Protein AF-A0A916FV50-F1 (afdb_monomer_lite)

pLDDT: mean 88.22, std 13.17, range [46.5, 97.38]

Secondary structure (DSSP, 8-state):
--GGGGGGHHHHHHTT---SHHHHHHHHHHHHHHHT-TT--HHHHHHHHHHHTTSHHHHHHHHHHHHHHHHHHHHHHHTT-

Structure (mmCIF, N/CA/C/O backbone):
data_AF-A0A916FV50-F1
#
_entry.id   AF-A0A916FV50-F1
#
loop_
_atom_site.group_PDB
_atom_site.id
_atom_site.type_symbol
_atom_site.label_atom_id
_atom_site.label_alt_id
_atom_site.label_comp_id
_atom_site.label_asym_id
_atom_site.label_entity_id
_atom_site.label_seq_id
_atom_site.pdbx_PDB_ins_code
_atom_site.Cartn_x
_atom_site.Cartn_y
_atom_site.Cartn_z
_atom_site.occupancy
_atom_site.B_iso_or_equiv
_atom_site.auth_seq_id
_atom_site.auth_comp_id
_atom_site.auth_asym_id
_atom_site.auth_atom_id
_atom_site.pdbx_PDB_model_num
ATOM 1 N N . MET A 1 1 ? 12.334 8.687 1.074 1.00 53.16 1 MET A N 1
ATOM 2 C CA . MET A 1 1 ? 11.580 7.418 1.127 1.00 53.16 1 MET A CA 1
ATOM 3 C C . MET A 1 1 ? 10.434 7.688 2.075 1.00 53.16 1 MET A C 1
ATOM 5 O O . MET A 1 1 ? 10.713 8.237 3.133 1.00 53.16 1 MET A O 1
ATOM 9 N N . PRO A 1 2 ? 9.195 7.394 1.686 1.00 63.41 2 PRO A N 1
ATOM 10 C CA . PRO A 1 2 ? 8.044 7.549 2.562 1.00 63.41 2 PRO A CA 1
ATOM 11 C C . PRO A 1 2 ? 8.230 6.622 3.763 1.00 63.41 2 PRO A C 1
ATOM 13 O O . PRO A 1 2 ? 8.298 5.398 3.618 1.00 63.41 2 PRO A O 1
ATOM 16 N N . PHE A 1 3 ? 8.418 7.224 4.936 1.00 73.62 3 PHE A N 1
ATOM 17 C CA . PHE A 1 3 ? 8.873 6.534 6.146 1.00 73.62 3 PHE A CA 1
ATOM 18 C C . PHE A 1 3 ? 7.912 5.427 6.588 1.00 73.62 3 PHE A C 1
ATOM 20 O O . PHE A 1 3 ? 8.344 4.406 7.115 1.00 73.62 3 PHE A O 1
ATOM 27 N N . TYR A 1 4 ? 6.618 5.592 6.311 1.00 82.94 4 TYR A N 1
ATOM 28 C CA . TYR A 1 4 ? 5.579 4.669 6.755 1.00 82.94 4 TYR A CA 1
ATOM 29 C C . TYR A 1 4 ? 5.597 3.316 6.034 1.00 82.94 4 TYR A C 1
ATOM 31 O O . TYR A 1 4 ? 5.052 2.346 6.552 1.00 82.94 4 TYR A O 1
ATOM 39 N N . THR A 1 5 ? 6.250 3.213 4.870 1.00 86.38 5 THR A N 1
ATOM 40 C CA . THR A 1 5 ? 6.320 1.943 4.125 1.00 86.38 5 THR A CA 1
ATOM 41 C C . THR A 1 5 ? 7.064 0.844 4.885 1.00 86.38 5 THR A C 1
ATOM 43 O O . THR A 1 5 ? 6.865 -0.324 4.579 1.00 86.38 5 THR A O 1
ATOM 46 N N . VAL A 1 6 ? 7.881 1.191 5.887 1.00 87.31 6 VAL A N 1
ATOM 47 C CA . VAL A 1 6 ? 8.545 0.232 6.793 1.00 87.31 6 VAL A CA 1
ATOM 48 C C . VAL A 1 6 ? 7.544 -0.471 7.714 1.00 87.31 6 VAL A C 1
ATOM 50 O O . VAL A 1 6 ? 7.706 -1.642 8.032 1.00 87.31 6 VAL A O 1
ATOM 53 N N . ASN A 1 7 ? 6.449 0.198 8.081 1.00 90.31 7 ASN A N 1
ATOM 54 C CA . ASN A 1 7 ? 5.391 -0.411 8.893 1.00 90.31 7 ASN A CA 1
ATOM 55 C C . ASN A 1 7 ? 4.589 -1.471 8.121 1.00 90.31 7 ASN A C 1
ATOM 57 O O . ASN A 1 7 ? 3.777 -2.178 8.709 1.00 90.31 7 ASN A O 1
ATOM 61 N N . LEU A 1 8 ? 4.795 -1.564 6.804 1.00 92.94 8 LEU A N 1
ATOM 62 C CA . LEU A 1 8 ? 4.116 -2.511 5.928 1.00 92.94 8 LEU A CA 1
ATOM 63 C C . LEU A 1 8 ? 4.957 -3.757 5.655 1.00 92.94 8 LEU A C 1
ATOM 65 O O . LEU A 1 8 ? 4.494 -4.609 4.910 1.00 92.94 8 LEU A O 1
ATOM 69 N N . ASP A 1 9 ? 6.148 -3.895 6.243 1.00 93.94 9 ASP A N 1
ATOM 70 C CA . ASP A 1 9 ? 7.044 -5.034 6.002 1.00 93.94 9 ASP A CA 1
ATOM 71 C C . ASP A 1 9 ? 6.347 -6.402 6.113 1.00 93.94 9 ASP A C 1
ATOM 73 O O . ASP A 1 9 ? 6.509 -7.191 5.183 1.00 93.94 9 ASP A O 1
ATOM 77 N N . PRO A 1 10 ? 5.481 -6.667 7.116 1.00 94.62 10 PRO A N 1
ATOM 78 C CA . PRO A 1 10 ? 4.726 -7.922 7.171 1.00 94.62 10 PRO A CA 1
ATOM 79 C C . PRO A 1 10 ? 3.799 -8.131 5.965 1.00 94.62 10 PRO A C 1
ATOM 81 O O . PRO A 1 10 ? 3.697 -9.234 5.440 1.00 94.62 10 PRO A O 1
ATOM 84 N N . ILE A 1 11 ? 3.142 -7.065 5.494 1.00 94.75 11 ILE A N 1
ATOM 85 C CA . ILE A 1 11 ? 2.271 -7.109 4.311 1.00 94.75 11 ILE A CA 1
ATOM 86 C C . ILE A 1 11 ? 3.110 -7.299 3.044 1.00 94.75 11 ILE A C 1
ATOM 88 O O . ILE A 1 11 ? 2.714 -8.034 2.148 1.00 94.75 11 ILE A O 1
ATOM 92 N N . LEU A 1 12 ? 4.266 -6.639 2.940 1.00 94.69 12 LEU A N 1
ATOM 93 C CA . LEU A 1 12 ? 5.144 -6.778 1.779 1.00 94.69 12 LEU A CA 1
ATOM 94 C C . LEU A 1 12 ? 5.730 -8.188 1.689 1.00 94.69 12 LEU A C 1
ATOM 96 O O . LEU A 1 12 ? 5.784 -8.737 0.594 1.00 94.69 12 LEU A O 1
ATOM 100 N N . GLU A 1 13 ? 6.114 -8.774 2.822 1.00 96.19 13 GLU A N 1
ATOM 101 C CA . GLU A 1 13 ? 6.560 -10.163 2.913 1.00 96.19 13 GLU A CA 1
ATOM 102 C C . GLU A 1 13 ? 5.446 -11.136 2.508 1.00 96.19 13 GLU A C 1
ATOM 104 O O . GLU A 1 13 ? 5.670 -11.985 1.651 1.00 96.19 13 GLU A O 1
ATOM 109 N N . GLU A 1 14 ? 4.227 -10.960 3.030 1.00 96.31 14 GLU A N 1
ATOM 110 C CA . GLU A 1 14 ? 3.056 -11.772 2.660 1.00 96.31 14 GLU A CA 1
ATOM 111 C C . GLU A 1 14 ? 2.745 -11.720 1.153 1.00 96.31 14 GLU A C 1
ATOM 113 O O . GLU A 1 14 ? 2.265 -12.694 0.574 1.00 96.31 14 GLU A O 1
ATOM 118 N N . LEU A 1 15 ? 3.016 -10.584 0.507 1.00 95.19 15 LEU A N 1
ATOM 119 C CA . LEU A 1 15 ? 2.733 -10.349 -0.909 1.00 95.19 15 LEU A CA 1
ATOM 120 C C . LEU A 1 15 ? 3.914 -10.648 -1.849 1.00 95.19 15 LEU A C 1
ATOM 122 O O . LEU A 1 15 ? 3.814 -10.343 -3.042 1.00 95.19 15 LEU A O 1
ATOM 126 N N . ASP A 1 16 ? 5.019 -11.206 -1.343 1.00 94.75 16 ASP A N 1
ATOM 127 C CA . ASP A 1 16 ? 6.271 -11.425 -2.085 1.00 94.75 16 ASP A CA 1
ATOM 128 C C . ASP A 1 16 ? 6.831 -10.137 -2.738 1.00 94.75 16 ASP A C 1
ATOM 130 O O . ASP A 1 16 ? 7.435 -10.146 -3.818 1.00 94.75 16 ASP A O 1
ATOM 134 N N . ILE A 1 17 ? 6.631 -8.984 -2.091 1.00 93.38 17 ILE A N 1
ATO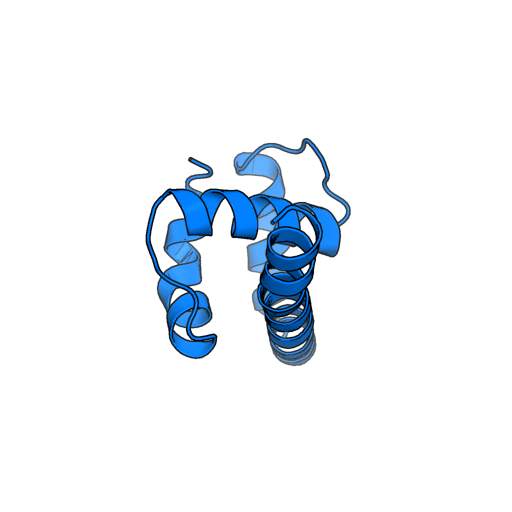M 135 C CA . ILE A 1 17 ? 7.148 -7.688 -2.538 1.00 93.38 17 ILE A CA 1
ATOM 136 C C . ILE A 1 17 ? 8.522 -7.445 -1.888 1.00 93.38 17 ILE A C 1
ATOM 138 O O . ILE A 1 17 ? 8.626 -7.367 -0.664 1.00 93.38 17 ILE A O 1
ATOM 142 N N . PRO A 1 18 ? 9.605 -7.247 -2.668 1.00 92.75 18 PRO A N 1
ATOM 143 C CA . PRO A 1 18 ? 10.933 -6.998 -2.124 1.00 92.75 18 PRO A CA 1
ATOM 144 C C . PRO A 1 18 ? 10.975 -5.752 -1.232 1.00 92.75 18 PRO A C 1
ATOM 146 O O . PRO A 1 18 ? 10.573 -4.667 -1.641 1.00 92.75 18 PRO A O 1
ATOM 149 N N . MET A 1 19 ? 11.589 -5.856 -0.056 1.00 92.12 19 MET A N 1
ATOM 150 C CA . MET A 1 19 ? 11.724 -4.755 0.914 1.00 92.12 19 MET A CA 1
ATOM 151 C C . MET A 1 19 ? 12.846 -3.748 0.576 1.00 92.12 19 MET A C 1
ATOM 153 O O . MET A 1 19 ? 13.394 -3.073 1.452 1.00 92.12 19 MET A O 1
ATOM 157 N N . ILE A 1 20 ? 13.206 -3.624 -0.705 1.00 90.56 20 ILE A N 1
ATOM 158 C CA . ILE A 1 20 ? 14.258 -2.719 -1.192 1.00 90.56 20 ILE A CA 1
ATOM 159 C C . ILE A 1 20 ? 13.717 -1.315 -1.479 1.00 90.56 20 ILE A C 1
ATOM 161 O O . ILE A 1 20 ? 12.529 -1.106 -1.722 1.00 90.56 20 ILE A O 1
ATOM 165 N N . LYS A 1 21 ? 14.614 -0.325 -1.525 1.00 88.50 21 LYS A N 1
ATOM 166 C CA . LYS A 1 21 ? 14.242 1.089 -1.693 1.00 88.50 21 LYS A CA 1
ATOM 167 C C . LYS A 1 21 ? 13.381 1.375 -2.928 1.00 88.50 21 LYS A C 1
ATOM 169 O O . LYS A 1 21 ? 12.439 2.151 -2.824 1.00 88.50 21 LYS A O 1
ATOM 174 N N . SER A 1 22 ? 13.702 0.785 -4.078 1.00 88.94 22 SER A N 1
ATOM 175 C CA . SER A 1 22 ? 12.951 0.999 -5.323 1.00 88.94 22 SER A CA 1
ATOM 176 C C . SER A 1 22 ? 11.526 0.452 -5.244 1.00 88.94 22 SER A C 1
ATOM 178 O O . SER A 1 22 ? 10.591 1.130 -5.652 1.00 88.94 22 SER A O 1
ATOM 180 N N . ALA A 1 23 ? 11.354 -0.734 -4.659 1.00 91.19 23 ALA A N 1
ATOM 181 C CA . ALA A 1 23 ? 10.048 -1.340 -4.439 1.00 91.19 23 ALA A CA 1
ATOM 182 C C . ALA A 1 23 ? 9.181 -0.493 -3.500 1.00 91.19 23 ALA A C 1
ATOM 184 O O . ALA A 1 23 ? 8.024 -0.237 -3.807 1.00 91.19 23 ALA A O 1
ATOM 185 N N . ARG A 1 24 ? 9.760 0.024 -2.409 1.00 91.38 24 ARG A N 1
ATOM 186 C CA . ARG A 1 24 ? 9.048 0.887 -1.453 1.00 91.38 24 ARG A CA 1
ATOM 187 C C . ARG A 1 24 ? 8.532 2.189 -2.076 1.00 91.38 24 ARG A C 1
ATOM 189 O O . ARG A 1 24 ? 7.473 2.660 -1.684 1.00 91.38 24 ARG A O 1
ATOM 196 N N . ILE A 1 25 ? 9.252 2.758 -3.047 1.00 91.12 25 ILE A N 1
ATOM 197 C CA . ILE A 1 25 ? 8.801 3.950 -3.789 1.00 91.12 25 ILE A CA 1
ATOM 198 C C . ILE A 1 25 ? 7.582 3.621 -4.663 1.00 91.12 25 ILE A C 1
ATOM 200 O O . ILE A 1 25 ? 6.613 4.372 -4.674 1.00 91.12 25 ILE A O 1
ATOM 204 N N . GLU A 1 26 ? 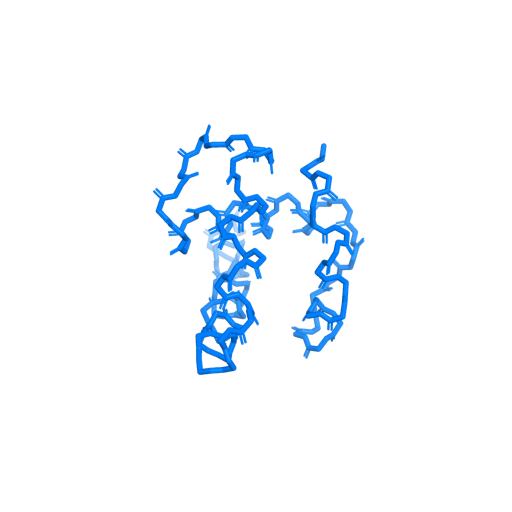7.610 2.490 -5.372 1.00 92.12 26 GLU A N 1
ATOM 205 C CA . GLU A 1 26 ? 6.464 2.033 -6.174 1.00 92.12 26 GLU A CA 1
ATOM 206 C C . GLU A 1 26 ? 5.253 1.704 -5.290 1.00 92.12 26 GLU A C 1
ATOM 208 O O . GLU A 1 26 ? 4.135 2.100 -5.602 1.00 92.12 26 GLU A O 1
ATOM 213 N N . VAL A 1 27 ? 5.481 1.026 -4.161 1.00 93.94 27 VAL A N 1
ATOM 214 C CA . VAL A 1 27 ? 4.442 0.693 -3.178 1.00 93.94 27 VAL A CA 1
ATOM 215 C C . VAL A 1 27 ? 3.768 1.950 -2.639 1.00 93.94 27 VAL A C 1
ATOM 217 O O . VAL A 1 27 ? 2.545 2.006 -2.632 1.00 93.94 27 VAL A O 1
ATOM 220 N N . ASP A 1 28 ? 4.528 2.967 -2.232 1.00 94.25 28 ASP A N 1
ATOM 221 C CA . ASP A 1 28 ? 3.958 4.239 -1.769 1.00 94.25 28 ASP A CA 1
ATOM 222 C C . ASP A 1 28 ? 3.066 4.893 -2.821 1.00 94.25 28 ASP A C 1
ATOM 224 O O . ASP A 1 28 ? 1.937 5.277 -2.520 1.00 94.25 28 ASP A O 1
ATOM 228 N N . ARG A 1 29 ? 3.519 4.933 -4.076 1.00 93.12 29 ARG A N 1
ATOM 229 C CA . ARG A 1 29 ? 2.690 5.427 -5.175 1.00 93.12 29 ARG A CA 1
ATOM 230 C C . ARG A 1 29 ? 1.390 4.627 -5.299 1.00 93.12 29 ARG A C 1
ATOM 232 O O . ARG A 1 29 ? 0.321 5.213 -5.441 1.00 93.12 29 ARG A O 1
ATOM 239 N N . TYR A 1 30 ? 1.454 3.2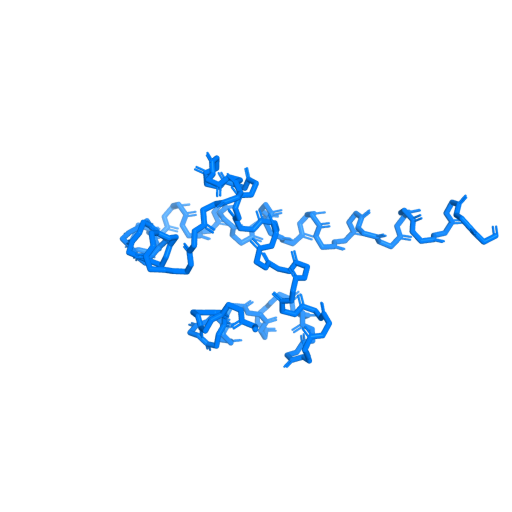98 -5.240 1.00 95.12 30 TYR A N 1
ATOM 240 C CA . TYR A 1 30 ? 0.262 2.450 -5.334 1.00 95.12 30 TYR A CA 1
ATOM 241 C C . TYR A 1 30 ? -0.686 2.649 -4.154 1.00 95.12 30 TYR A C 1
ATOM 243 O O . TYR A 1 30 ? -1.897 2.656 -4.354 1.00 95.12 30 TYR A O 1
ATOM 251 N N . ILE A 1 31 ? -0.153 2.857 -2.952 1.00 95.38 31 ILE A N 1
ATOM 252 C CA . ILE A 1 31 ? -0.936 3.172 -1.757 1.00 95.38 31 ILE A CA 1
ATOM 253 C C . ILE A 1 31 ? -1.671 4.496 -1.936 1.00 95.38 31 ILE A C 1
ATOM 255 O O . ILE A 1 31 ? -2.879 4.546 -1.721 1.00 95.38 31 ILE A O 1
ATOM 259 N N . GLN A 1 32 ? -0.977 5.542 -2.387 1.00 94.38 32 GLN A N 1
ATOM 260 C CA . GLN A 1 32 ? -1.598 6.836 -2.664 1.00 94.38 32 GLN A CA 1
ATOM 261 C C . GLN A 1 32 ? -2.685 6.730 -3.743 1.00 94.38 32 GLN A C 1
ATOM 263 O O . GLN A 1 32 ? -3.747 7.331 -3.605 1.00 94.38 32 GLN A O 1
ATOM 268 N N . GLU A 1 33 ? -2.467 5.924 -4.786 1.00 95.00 33 GLU A N 1
ATOM 269 C CA . GLU A 1 33 ? -3.484 5.646 -5.808 1.00 95.00 33 GLU A CA 1
ATOM 270 C C . GLU A 1 33 ? -4.711 4.911 -5.232 1.00 95.00 33 GLU A C 1
ATOM 272 O O . GLU A 1 33 ? -5.835 5.254 -5.587 1.00 95.00 33 GLU A O 1
ATOM 277 N N . ILE A 1 34 ? -4.520 3.919 -4.350 1.00 95.25 34 ILE A N 1
ATOM 278 C CA . ILE A 1 34 ? -5.616 3.159 -3.711 1.00 95.25 34 ILE A CA 1
ATOM 279 C C . ILE A 1 34 ? -6.413 4.044 -2.745 1.00 95.25 34 ILE A C 1
ATOM 281 O O . ILE A 1 34 ? -7.639 3.962 -2.687 1.00 95.25 34 ILE A O 1
ATOM 285 N N . LEU A 1 35 ? -5.725 4.896 -1.985 1.00 94.06 35 LEU A N 1
ATOM 286 C CA . LEU A 1 35 ? -6.343 5.793 -1.010 1.00 94.06 35 LEU A CA 1
ATOM 287 C C . LEU A 1 35 ? -6.930 7.063 -1.640 1.00 94.06 35 LEU A C 1
ATOM 289 O O . LEU A 1 35 ? -7.665 7.782 -0.968 1.00 94.06 35 LEU A O 1
ATOM 293 N N . GLY A 1 36 ? -6.622 7.348 -2.910 1.00 94.00 36 GLY A N 1
ATOM 294 C CA . GLY A 1 36 ? -7.010 8.598 -3.565 1.00 94.00 36 GLY A CA 1
ATOM 295 C C . GLY A 1 36 ? -6.261 9.821 -3.025 1.00 94.00 36 GLY A C 1
ATOM 296 O O . GLY A 1 36 ? -6.775 10.932 -3.087 1.00 94.00 36 GLY A O 1
ATOM 297 N N . THR A 1 37 ? -5.056 9.624 -2.490 1.00 93.12 37 THR A N 1
ATOM 298 C CA . THR A 1 37 ? -4.214 10.652 -1.856 1.00 93.12 37 THR A CA 1
ATOM 299 C C . THR A 1 37 ? -2.949 10.910 -2.675 1.00 93.12 37 THR A C 1
ATOM 301 O O . THR A 1 37 ? -1.846 10.945 -2.134 1.00 93.12 37 THR A O 1
ATOM 304 N N . ILE A 1 38 ? -3.095 11.014 -3.998 1.00 90.12 38 ILE A N 1
ATOM 305 C CA . ILE A 1 38 ? -1.984 11.308 -4.915 1.00 90.12 38 ILE A CA 1
ATOM 306 C C . ILE A 1 38 ? -1.340 12.643 -4.514 1.00 90.12 38 ILE A C 1
ATOM 308 O O . ILE A 1 38 ? -2.052 13.608 -4.243 1.00 90.12 38 ILE A O 1
ATOM 312 N N . ASP A 1 39 ? -0.007 12.672 -4.465 1.00 87.44 39 ASP A N 1
ATOM 313 C CA . ASP A 1 39 ? 0.827 13.815 -4.059 1.00 87.44 39 ASP A CA 1
ATOM 314 C C . ASP A 1 39 ? 0.721 14.206 -2.572 1.00 87.44 39 ASP A C 1
ATOM 316 O O . ASP A 1 39 ? 1.310 15.203 -2.148 1.00 87.44 39 ASP A O 1
ATOM 320 N N . ALA A 1 40 ? 0.019 13.414 -1.753 1.00 88.62 40 ALA A N 1
ATOM 321 C CA . ALA A 1 40 ? 0.005 13.605 -0.308 1.00 88.62 40 ALA A CA 1
ATOM 322 C C . ALA A 1 40 ? 1.322 13.141 0.333 1.00 88.62 40 ALA A C 1
ATOM 324 O O . ALA A 1 40 ? 1.976 12.196 -0.115 1.00 88.62 40 ALA A O 1
ATOM 325 N N . ASP A 1 41 ? 1.701 13.799 1.426 1.00 89.06 41 ASP A N 1
ATOM 326 C CA . ASP A 1 41 ? 2.880 13.421 2.192 1.00 89.06 41 ASP A CA 1
ATOM 327 C C . ASP A 1 41 ? 2.642 12.191 3.086 1.00 89.06 41 ASP A C 1
ATOM 329 O O . ASP A 1 41 ? 1.526 11.732 3.331 1.00 89.06 41 ASP A O 1
ATOM 333 N N . SER A 1 42 ? 3.738 11.643 3.611 1.00 86.94 42 SER A N 1
ATOM 334 C CA . SER A 1 42 ? 3.698 10.482 4.506 1.00 86.94 42 SER A CA 1
ATOM 335 C C . SER A 1 42 ? 2.926 10.732 5.804 1.00 86.94 42 SER A C 1
ATOM 337 O O . SER A 1 42 ? 2.365 9.786 6.355 1.00 86.94 42 SER A O 1
ATOM 339 N N . GLU A 1 43 ? 2.913 11.973 6.296 1.00 88.25 43 GLU A N 1
ATOM 340 C CA . GLU A 1 43 ? 2.230 12.354 7.538 1.00 88.25 43 GLU A CA 1
ATOM 341 C C . GLU A 1 43 ? 0.707 12.367 7.362 1.00 88.25 43 GLU A C 1
ATOM 343 O O . GLU A 1 43 ? -0.023 12.074 8.305 1.00 88.25 43 GLU A O 1
ATOM 348 N N . THR A 1 44 ? 0.236 12.607 6.139 1.00 90.25 44 THR A N 1
ATOM 349 C CA . THR A 1 44 ? -1.173 12.529 5.748 1.00 90.25 44 THR A CA 1
ATOM 350 C C . THR A 1 44 ? -1.585 11.099 5.403 1.00 90.25 44 THR A C 1
ATOM 352 O O . THR A 1 44 ? -2.649 10.634 5.811 1.00 90.25 44 THR A O 1
ATOM 355 N N . VAL A 1 45 ? -0.745 10.374 4.658 1.00 92.50 45 VAL A N 1
ATOM 356 C CA . VAL A 1 45 ? -1.081 9.034 4.150 1.00 92.50 45 VAL A CA 1
ATOM 357 C C . VAL A 1 45 ? -1.105 7.989 5.266 1.00 92.50 45 VAL A C 1
ATOM 359 O O . VAL A 1 45 ? -2.007 7.149 5.301 1.00 92.50 45 VAL A O 1
ATOM 362 N N . TRP A 1 46 ? -0.138 8.022 6.189 1.00 93.19 46 TRP A N 1
ATOM 363 C CA . TRP A 1 46 ? -0.002 6.971 7.198 1.00 93.19 46 TRP A CA 1
ATOM 364 C C . TRP A 1 46 ? -1.198 6.855 8.151 1.00 93.19 46 TRP A C 1
ATOM 366 O O . TRP A 1 46 ? -1.686 5.736 8.300 1.00 93.19 46 TRP A O 1
ATOM 376 N N . PRO A 1 47 ? -1.717 7.935 8.768 1.00 94.00 47 PRO A N 1
ATOM 377 C CA . PRO A 1 47 ? -2.873 7.829 9.657 1.00 94.00 47 PRO A CA 1
ATOM 378 C C . PRO A 1 47 ? -4.100 7.231 8.960 1.00 94.00 47 PRO A C 1
ATOM 380 O O . PRO A 1 47 ? -4.742 6.344 9.518 1.00 94.00 47 PRO A O 1
ATOM 383 N N . LEU A 1 48 ? -4.36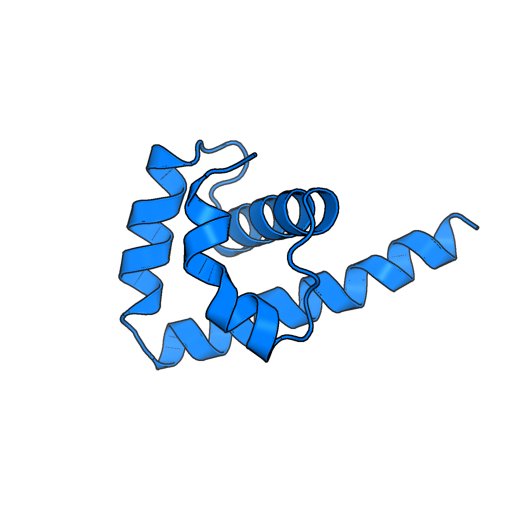9 7.654 7.718 1.00 94.25 48 LEU A N 1
ATOM 384 C CA . LEU A 1 48 ? -5.487 7.155 6.912 1.00 94.25 48 LEU A CA 1
ATOM 385 C C . LEU A 1 48 ? -5.334 5.668 6.581 1.00 94.25 48 LEU A C 1
ATOM 387 O O . LEU A 1 48 ? -6.284 4.897 6.717 1.00 94.25 48 LEU A O 1
ATOM 391 N N . LEU A 1 49 ? -4.137 5.259 6.149 1.00 95.00 49 LEU A N 1
ATOM 392 C CA . LEU A 1 49 ? -3.848 3.859 5.858 1.00 95.00 49 LEU A CA 1
ATOM 393 C C . LEU A 1 49 ? -3.957 3.005 7.123 1.00 95.00 49 LEU A C 1
ATOM 395 O O . LEU A 1 49 ? -4.616 1.971 7.114 1.00 95.00 49 LEU A O 1
ATOM 399 N N . HIS A 1 50 ? -3.318 3.441 8.207 1.00 94.50 50 HIS A N 1
ATOM 400 C CA . HIS A 1 50 ? -3.264 2.715 9.469 1.00 94.50 50 HIS A CA 1
ATOM 401 C C . HIS A 1 50 ? -4.655 2.493 10.070 1.00 94.50 50 HIS A C 1
ATOM 403 O O . HIS A 1 50 ? -4.936 1.394 10.544 1.00 94.50 50 HIS A O 1
ATOM 409 N N . GLU A 1 51 ? -5.523 3.510 10.031 1.00 95.56 51 GLU A N 1
ATOM 410 C CA . GLU A 1 51 ? -6.917 3.404 10.473 1.00 95.56 51 GLU A CA 1
ATOM 411 C C . GLU A 1 51 ? -7.688 2.376 9.638 1.00 95.56 51 GLU A C 1
ATOM 413 O O . GLU A 1 51 ? -8.319 1.476 10.187 1.00 95.56 51 GLU A O 1
ATOM 418 N N . LYS A 1 52 ? -7.585 2.455 8.308 1.00 95.25 52 LYS A N 1
ATOM 419 C CA . LYS A 1 52 ? -8.278 1.530 7.404 1.00 95.25 52 LYS A CA 1
ATOM 420 C C . LYS A 1 52 ? -7.784 0.089 7.523 1.00 95.25 52 LYS A C 1
ATOM 422 O O . LYS A 1 52 ? -8.585 -0.832 7.407 1.00 95.25 52 LYS A O 1
ATOM 427 N N . LEU A 1 53 ? -6.496 -0.118 7.802 1.00 95.50 53 LEU A N 1
ATOM 428 C CA . LEU A 1 53 ? -5.922 -1.447 8.033 1.00 95.50 53 LEU A CA 1
ATOM 429 C C . LEU A 1 53 ? -6.431 -2.124 9.319 1.00 95.50 53 LEU A C 1
ATOM 431 O O . LEU A 1 53 ? -6.242 -3.330 9.460 1.00 95.50 53 LEU A O 1
ATOM 435 N N . GLN A 1 54 ? -7.081 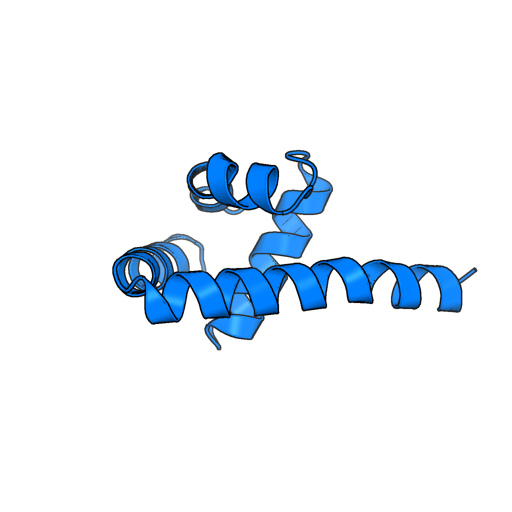-1.397 10.239 1.00 95.44 54 GLN A N 1
ATOM 436 C CA . GLN A 1 54 ? -7.741 -2.013 11.401 1.00 95.44 54 GLN A CA 1
ATOM 437 C C . GLN A 1 54 ? -9.016 -2.776 11.015 1.00 95.44 54 GLN A C 1
ATOM 439 O O . GLN A 1 54 ? -9.446 -3.659 11.757 1.00 95.44 54 GLN A O 1
ATOM 444 N N . ASP A 1 55 ? -9.628 -2.447 9.874 1.00 96.50 55 ASP A N 1
ATOM 445 C CA . ASP A 1 55 ? -10.751 -3.203 9.329 1.00 96.50 55 ASP A CA 1
ATOM 446 C C . ASP A 1 55 ? -10.211 -4.420 8.553 1.00 96.50 55 ASP A C 1
ATOM 448 O O . ASP A 1 55 ? -9.584 -4.247 7.504 1.00 96.50 55 ASP A O 1
ATOM 452 N N . PRO A 1 56 ? -10.458 -5.661 9.017 1.00 95.25 56 PRO A N 1
ATOM 453 C CA . PRO A 1 56 ? -9.935 -6.857 8.365 1.00 95.25 56 PRO A CA 1
ATOM 454 C C . PRO A 1 56 ? -10.494 -7.056 6.951 1.00 95.25 56 PRO A C 1
ATOM 456 O O . PRO A 1 56 ? -9.799 -7.598 6.094 1.00 95.25 56 PRO A O 1
ATOM 459 N N . VAL A 1 57 ? -11.726 -6.612 6.677 1.00 96.62 57 VAL A N 1
ATOM 460 C CA . VAL A 1 57 ? -12.320 -6.718 5.337 1.00 96.62 57 VAL A CA 1
ATOM 461 C C . VAL A 1 57 ? -11.600 -5.774 4.385 1.00 96.62 57 VAL A C 1
ATOM 463 O O . VAL A 1 57 ? -11.230 -6.169 3.277 1.00 96.62 57 VAL A O 1
ATOM 466 N N . TRP A 1 58 ? -11.362 -4.539 4.829 1.00 96.81 58 TRP A N 1
ATOM 467 C CA . TRP A 1 58 ? -10.639 -3.557 4.034 1.00 96.81 58 TRP A CA 1
ATOM 468 C C . TRP A 1 58 ? -9.165 -3.933 3.858 1.00 96.81 58 TRP A C 1
ATOM 470 O O . TRP A 1 58 ? -8.638 -3.796 2.759 1.00 96.81 58 TRP A O 1
ATOM 480 N N . ALA A 1 59 ? -8.504 -4.453 4.895 1.00 96.12 59 ALA A N 1
ATOM 481 C CA . ALA A 1 59 ? -7.108 -4.881 4.831 1.00 96.12 59 ALA A CA 1
ATOM 482 C C . ALA A 1 59 ? -6.886 -5.986 3.784 1.00 96.12 59 ALA A C 1
ATOM 484 O O . ALA A 1 59 ? -5.935 -5.920 3.003 1.00 96.12 59 ALA A O 1
ATOM 485 N N . GLU A 1 60 ? -7.787 -6.967 3.716 1.00 96.75 60 GLU A N 1
ATOM 486 C CA . GLU A 1 60 ? -7.734 -8.024 2.702 1.00 96.75 60 GLU A CA 1
ATOM 487 C C . GLU A 1 60 ? -7.987 -7.493 1.285 1.00 96.75 60 GLU A C 1
ATOM 489 O O . GLU A 1 60 ? -7.323 -7.908 0.331 1.00 96.75 60 GLU A O 1
ATOM 494 N N . ASP A 1 61 ? -8.916 -6.550 1.122 1.00 97.38 61 ASP A N 1
ATOM 495 C CA . ASP A 1 61 ? -9.143 -5.893 -0.167 1.00 97.38 61 ASP A CA 1
ATOM 496 C C . ASP A 1 61 ? -7.931 -5.048 -0.599 1.00 97.38 61 ASP A C 1
ATOM 498 O O . ASP A 1 61 ? -7.457 -5.152 -1.732 1.00 97.38 61 ASP A O 1
ATOM 502 N N . PHE A 1 62 ? -7.348 -4.291 0.331 1.00 97.19 62 PHE A N 1
ATOM 503 C CA . PHE A 1 62 ? -6.131 -3.515 0.122 1.00 97.19 62 PHE A CA 1
ATOM 504 C C . PHE A 1 62 ? -4.965 -4.389 -0.348 1.00 97.19 62 PHE A C 1
ATOM 506 O O . PHE A 1 62 ? -4.323 -4.061 -1.347 1.00 97.19 62 PHE A O 1
ATOM 513 N N . LYS A 1 63 ? -4.716 -5.526 0.315 1.00 97.19 63 LYS A N 1
ATOM 514 C CA . LYS A 1 63 ? -3.677 -6.487 -0.090 1.00 97.19 63 LYS A CA 1
ATOM 515 C C . LYS A 1 63 ? -3.882 -6.972 -1.525 1.00 97.19 63 LYS A C 1
ATOM 517 O O . LYS A 1 63 ? -2.932 -6.977 -2.309 1.00 97.19 63 LYS A O 1
ATOM 522 N N . LYS A 1 64 ? -5.120 -7.319 -1.902 1.00 97.38 64 LYS A N 1
ATOM 523 C CA . LYS A 1 64 ? -5.461 -7.735 -3.276 1.00 97.38 64 LYS A CA 1
ATOM 524 C C . LYS A 1 64 ? -5.181 -6.630 -4.290 1.00 97.38 64 LYS A C 1
ATOM 526 O O . LYS A 1 64 ? -4.562 -6.895 -5.320 1.00 97.38 64 LYS A O 1
ATOM 531 N N . GLN A 1 65 ? -5.596 -5.396 -4.000 1.00 97.12 65 GLN A N 1
ATOM 532 C CA . GLN A 1 65 ? -5.346 -4.248 -4.875 1.00 97.12 65 GLN A CA 1
ATOM 533 C C . GLN A 1 65 ? -3.848 -3.947 -5.015 1.00 97.12 65 GLN A C 1
ATOM 535 O O . GLN A 1 65 ? -3.361 -3.730 -6.128 1.00 97.12 65 GLN A O 1
ATOM 540 N N . LEU A 1 66 ? -3.107 -3.969 -3.904 1.00 96.31 66 LEU A N 1
ATOM 541 C CA . LEU A 1 66 ? -1.667 -3.730 -3.887 1.00 96.31 66 LEU A CA 1
ATOM 542 C C . LEU A 1 66 ? -0.923 -4.795 -4.701 1.00 96.31 66 LEU A C 1
ATOM 544 O O . LEU A 1 66 ? -0.102 -4.447 -5.553 1.00 96.31 66 LEU A O 1
ATOM 548 N N . LYS A 1 67 ? -1.261 -6.077 -4.511 1.00 95.56 67 LYS A N 1
ATOM 549 C CA . LYS A 1 67 ? -0.690 -7.187 -5.286 1.00 95.56 67 LYS A CA 1
ATOM 550 C C . LYS A 1 67 ? -1.000 -7.063 -6.774 1.00 95.56 67 LYS A C 1
ATOM 552 O O . LYS A 1 67 ? -0.094 -7.175 -7.593 1.00 95.56 67 LYS A O 1
ATOM 557 N N . ALA A 1 68 ? -2.248 -6.754 -7.130 1.00 95.25 68 ALA A N 1
ATOM 558 C CA . ALA A 1 68 ? -2.648 -6.571 -8.523 1.00 95.25 68 ALA A CA 1
ATOM 559 C C . ALA A 1 68 ? -1.870 -5.431 -9.206 1.00 95.25 68 ALA A C 1
ATOM 561 O O . ALA A 1 68 ? -1.405 -5.586 -10.336 1.00 95.25 68 ALA A O 1
ATOM 562 N N . LYS A 1 69 ? -1.678 -4.294 -8.519 1.00 94.94 69 LYS A N 1
ATOM 563 C CA . LYS A 1 69 ? -0.860 -3.180 -9.030 1.00 94.94 69 LYS A CA 1
ATOM 564 C 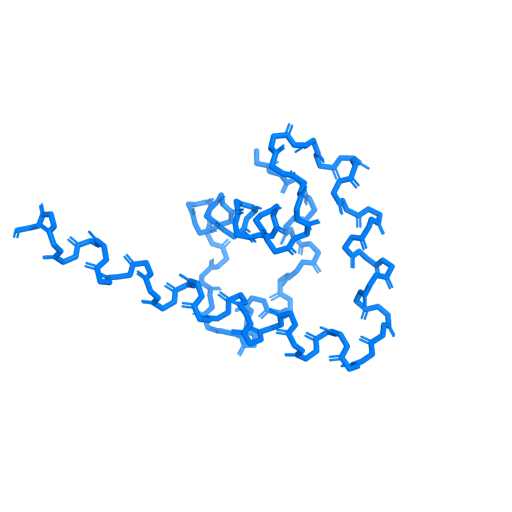C . LYS A 1 69 ? 0.608 -3.572 -9.190 1.00 94.94 69 LYS A C 1
ATOM 566 O O . LYS A 1 69 ? 1.218 -3.215 -10.201 1.00 94.94 69 LYS A O 1
ATOM 571 N N . TRP A 1 70 ? 1.153 -4.302 -8.219 1.00 94.12 70 TRP A N 1
ATOM 572 C CA . TRP A 1 70 ? 2.528 -4.789 -8.252 1.00 94.12 70 TRP A CA 1
ATOM 573 C C . TRP A 1 70 ? 2.775 -5.746 -9.421 1.00 94.12 70 TRP A C 1
ATOM 575 O O . TRP A 1 70 ? 3.710 -5.533 -10.190 1.00 94.12 70 TRP A O 1
ATOM 585 N N . ASP A 1 71 ? 1.902 -6.729 -9.624 1.00 92.12 71 ASP A N 1
ATOM 586 C CA . ASP A 1 71 ? 2.026 -7.700 -10.717 1.00 92.12 71 ASP A CA 1
ATOM 587 C C . ASP A 1 71 ? 1.863 -7.030 -12.090 1.00 92.12 71 ASP A C 1
ATOM 589 O O . ASP A 1 71 ? 2.595 -7.319 -13.039 1.00 92.12 71 ASP A O 1
ATOM 593 N N . ALA A 1 72 ? 0.966 -6.044 -12.191 1.00 90.19 72 ALA A N 1
ATOM 594 C CA . ALA A 1 72 ? 0.776 -5.253 -13.406 1.00 90.19 72 ALA A CA 1
ATOM 595 C C . ALA A 1 72 ? 1.960 -4.320 -13.735 1.00 90.19 72 ALA A C 1
ATOM 597 O O . ALA A 1 72 ? 2.018 -3.749 -14.832 1.00 90.19 72 ALA A O 1
ATOM 598 N N . ARG A 1 73 ? 2.915 -4.123 -12.816 1.00 83.81 73 ARG A N 1
ATOM 599 C CA . ARG A 1 73 ? 4.135 -3.350 -13.092 1.00 83.81 73 ARG A CA 1
ATOM 600 C C . ARG A 1 73 ? 4.996 -4.031 -14.153 1.00 83.81 73 ARG A C 1
ATOM 602 O O . ARG A 1 73 ? 5.555 -3.344 -15.008 1.00 83.81 73 ARG A O 1
ATOM 609 N N . ASP A 1 74 ? 5.113 -5.355 -14.113 1.00 64.38 74 ASP A N 1
ATOM 610 C CA . ASP A 1 74 ? 6.048 -6.074 -14.983 1.00 64.38 74 ASP A CA 1
ATOM 611 C C . ASP A 1 74 ? 5.573 -6.111 -16.442 1.00 64.38 74 ASP A C 1
ATOM 613 O O . ASP A 1 74 ? 6.396 -5.983 -17.348 1.00 64.38 74 ASP A O 1
ATOM 617 N N . TRP A 1 75 ? 4.257 -6.100 -16.692 1.00 56.81 75 TRP A N 1
ATOM 618 C CA . TRP A 1 75 ? 3.719 -5.886 -18.043 1.00 56.81 75 TRP A CA 1
ATOM 619 C C . TRP A 1 75 ? 4.156 -4.522 -18.615 1.00 56.81 75 TRP A C 1
ATOM 621 O O . TRP A 1 75 ? 4.596 -4.433 -19.762 1.00 56.81 75 TRP A O 1
ATOM 631 N N . ARG A 1 76 ? 4.154 -3.451 -17.808 1.00 56.16 76 ARG A N 1
ATOM 632 C CA . ARG A 1 76 ? 4.651 -2.133 -18.249 1.00 56.16 76 ARG A CA 1
ATOM 633 C C . ARG A 1 76 ? 6.152 -2.124 -18.559 1.00 56.16 76 ARG A C 1
ATOM 635 O O . ARG A 1 76 ? 6.561 -1.396 -19.457 1.00 56.16 76 ARG A O 1
ATOM 642 N N . LYS A 1 77 ? 6.967 -2.930 -17.866 1.00 55.69 77 LYS A N 1
ATOM 643 C CA . LYS A 1 77 ? 8.403 -3.071 -18.177 1.00 55.69 77 LYS A CA 1
ATOM 644 C C . LYS A 1 77 ? 8.657 -3.881 -19.453 1.00 55.69 77 LYS A C 1
ATOM 646 O O . LYS A 1 77 ? 9.545 -3.517 -20.217 1.00 55.69 77 LYS A O 1
ATOM 651 N N . GLY A 1 78 ? 7.861 -4.920 -19.712 1.00 52.06 78 GLY A N 1
ATOM 652 C CA . GLY A 1 78 ? 7.958 -5.733 -20.932 1.00 52.06 78 GLY A CA 1
ATOM 653 C C . GLY A 1 78 ? 7.489 -5.028 -22.213 1.00 52.06 78 GLY A C 1
ATOM 654 O O . GLY A 1 78 ? 7.921 -5.397 -23.293 1.00 52.06 78 GLY A O 1
ATOM 655 N N . LEU A 1 79 ? 6.647 -3.995 -22.107 1.00 51.97 79 LEU A N 1
ATOM 656 C CA . LEU A 1 79 ? 6.201 -3.163 -23.240 1.00 51.97 79 LEU A CA 1
ATOM 657 C C . LEU A 1 79 ? 7.224 -2.104 -23.689 1.00 51.97 79 LEU A C 1
ATOM 659 O O . LEU A 1 79 ? 7.058 -1.511 -24.750 1.00 51.97 79 LEU A O 1
ATOM 663 N N . LEU A 1 80 ? 8.242 -1.836 -22.867 1.00 49.41 80 LEU A N 1
ATOM 664 C CA . LEU A 1 80 ? 9.299 -0.853 -23.130 1.00 49.41 80 LEU A CA 1
ATOM 665 C C . LEU A 1 80 ? 10.654 -1.510 -23.454 1.00 49.41 80 LEU A C 1
ATOM 667 O O . LEU A 1 80 ? 11.657 -0.800 -23.525 1.00 49.41 80 LEU A O 1
ATOM 671 N N . SER A 1 81 ? 10.685 -2.841 -23.608 1.00 46.50 81 SER A N 1
ATOM 672 C CA . SER A 1 81 ? 11.869 -3.617 -24.012 1.00 46.50 81 SER A CA 1
ATOM 673 C C . SER A 1 81 ? 11.777 -4.050 -25.470 1.00 46.50 81 SER A C 1
ATOM 675 O O . SER A 1 81 ? 10.659 -4.416 -25.895 1.00 46.50 81 SER A O 1
#

Radius of gyration: 12.5 Å; chains: 1; bounding box: 27×26×35 Å

Sequence (81 aa):
MPFYTVNLDPILEELDIPMIKSARIEVDRYIQEILGTIDADSETVWPLLHEKLQDPVWAEDFKKQLKAKWDARDWRKGLLS

Foldseek 3Di:
DLPLLVVCVVLCVVLVQDPDPVSSVQLVCLQCVVQVNPPDGSVVSNVVVVVQCVPVVSVVVSSVSSSVSVVVVVVVVVVVD